Protein AF-A0A0L7K3R0-F1 (afdb_monomer_lite)

Foldseek 3Di:
DDDDDDDPPPDDDDDQDPDDPPPDPPCVCCVPPVVVVVVVVVVCVVDPPDDDPPDDDPPPPPDPPNDDDDPDDDDHDDDPVVDDPCVCCPPNVVVVVVVVCVVCCVVPVVVVVVVVVVVVVVVVVVVVVPDDDPVVCPPVD

Sequence (141 aa):
MGKHFGELAKIRGLITYKLSPHEQRAYAGAISNGLPNIFRRFRESVFRVAPEPLGKSYKMGKHFGELAKIRGLITYKLSPHEQRAYAGAISNGLPNIFRRFRESVFRVAPAFVIGYLVYEGVEREHHRLSRKNPADFENDS

Structure (mmCIF, N/CA/C/O backbone):
data_AF-A0A0L7K3R0-F1
#
_entry.id   AF-A0A0L7K3R0-F1
#
loop_
_atom_site.group_PDB
_atom_site.id
_atom_site.type_symbol
_atom_site.label_atom_id
_atom_site.label_alt_id
_atom_site.label_comp_id
_atom_site.label_asym_id
_atom_site.label_entity_id
_atom_site.label_seq_id
_atom_site.pdbx_PDB_ins_code
_atom_site.Cartn_x
_atom_site.Cartn_y
_atom_site.Cartn_z
_atom_site.occupancy
_atom_site.B_iso_or_equiv
_atom_site.auth_seq_id
_atom_site.auth_comp_id
_atom_site.auth_asym_id
_atom_site.auth_atom_id
_atom_site.pdbx_PDB_model_num
ATOM 1 N N . MET A 1 1 ? -23.622 1.217 52.273 1.00 32.44 1 MET A N 1
ATOM 2 C CA . MET A 1 1 ? -22.977 2.539 52.095 1.00 32.44 1 MET A CA 1
ATOM 3 C C . MET A 1 1 ? -23.061 2.876 50.613 1.00 32.44 1 MET A C 1
ATOM 5 O O . MET A 1 1 ? -22.397 2.209 49.843 1.00 32.44 1 MET A O 1
ATOM 9 N N . GLY A 1 2 ? -24.083 3.602 50.146 1.00 31.70 2 GLY A N 1
ATOM 10 C CA . GLY A 1 2 ? -24.089 5.072 50.018 1.00 31.70 2 GLY A CA 1
ATOM 11 C C . GLY A 1 2 ? -23.234 5.472 48.799 1.00 31.70 2 GLY A C 1
ATOM 12 O O . GLY A 1 2 ? -22.079 5.091 48.759 1.00 31.70 2 GLY A O 1
ATOM 13 N N . LYS A 1 3 ? -23.672 6.214 47.780 1.00 34.22 3 LYS A N 1
ATOM 14 C CA . LYS A 1 3 ? -24.676 7.279 47.674 1.00 34.22 3 LYS A CA 1
ATOM 15 C C . LYS A 1 3 ? -25.036 7.462 46.184 1.00 34.22 3 LYS A C 1
ATOM 17 O O . LYS A 1 3 ? -24.256 7.098 45.311 1.00 34.22 3 LYS A O 1
ATOM 22 N N . HIS A 1 4 ? -26.203 8.046 45.934 1.00 38.50 4 HIS A N 1
ATOM 23 C CA . HIS A 1 4 ? -26.680 8.553 44.647 1.00 38.50 4 HIS A CA 1
ATOM 24 C C . HIS A 1 4 ? -25.592 9.220 43.780 1.00 38.50 4 HIS A C 1
ATOM 26 O O . HIS A 1 4 ? -24.871 10.091 44.253 1.00 38.50 4 HIS A O 1
ATOM 32 N N . PHE A 1 5 ? -25.556 8.858 42.498 1.00 30.69 5 PHE A N 1
ATOM 33 C CA . PHE A 1 5 ? -24.958 9.594 41.378 1.00 30.69 5 PHE A CA 1
ATOM 34 C C . PHE A 1 5 ? -25.747 9.141 40.149 1.00 30.69 5 PHE A C 1
ATOM 36 O O . PHE A 1 5 ? -25.838 7.947 39.898 1.00 30.69 5 PHE A O 1
ATOM 43 N N . GLY A 1 6 ? -26.392 9.952 39.338 1.00 35.75 6 GLY A N 1
ATOM 44 C CA . GLY A 1 6 ? -26.578 11.385 39.201 1.00 35.75 6 GLY A CA 1
ATOM 45 C C . GLY A 1 6 ? -27.531 11.497 38.001 1.00 35.75 6 GLY A C 1
ATOM 46 O O . GLY A 1 6 ? -27.624 10.566 37.197 1.00 35.75 6 GLY A O 1
ATOM 47 N N . GLU A 1 7 ? -28.320 12.557 37.939 1.00 31.72 7 GLU A N 1
ATOM 48 C CA . GLU A 1 7 ? -29.439 12.727 37.011 1.00 31.72 7 GLU A CA 1
ATOM 49 C C . GLU A 1 7 ? -29.116 12.300 35.569 1.00 31.72 7 GLU A C 1
ATOM 51 O O . GLU A 1 7 ? -28.228 12.833 34.902 1.00 31.72 7 GLU A O 1
ATOM 56 N N . LEU A 1 8 ? -29.859 11.300 35.085 1.00 41.25 8 LEU A N 1
ATOM 57 C CA . LEU A 1 8 ? -29.773 10.802 33.718 1.00 41.25 8 LEU A CA 1
ATOM 58 C C . LEU A 1 8 ? -30.375 11.843 32.769 1.00 41.25 8 LEU A C 1
ATOM 60 O O . LEU A 1 8 ? -31.542 11.755 32.383 1.00 41.25 8 LEU A O 1
ATOM 64 N N . ALA A 1 9 ? -29.565 12.810 32.344 1.00 37.31 9 ALA A N 1
ATOM 65 C CA . ALA A 1 9 ? -29.851 13.577 31.143 1.00 37.31 9 ALA A CA 1
ATOM 66 C C . ALA A 1 9 ? -29.862 12.603 29.953 1.00 37.31 9 ALA A C 1
ATOM 68 O O . ALA A 1 9 ? -28.830 12.218 29.403 1.00 37.31 9 ALA A O 1
ATOM 69 N N . LYS A 1 10 ? -31.062 12.155 29.576 1.00 39.47 10 LYS A N 1
ATOM 70 C CA . LYS A 1 10 ? -31.318 11.325 28.399 1.00 39.47 10 LYS A CA 1
ATOM 71 C C . LYS A 1 10 ? -31.055 12.155 27.144 1.00 39.47 10 LYS A C 1
ATOM 73 O O . LYS A 1 10 ? -31.980 12.651 26.509 1.00 39.47 10 LYS A O 1
ATOM 78 N N . ILE A 1 11 ? -29.790 12.286 26.763 1.00 42.09 11 ILE A N 1
ATOM 79 C CA . ILE A 1 11 ? -29.384 12.903 25.502 1.00 42.09 11 ILE A CA 1
ATOM 80 C C . ILE A 1 11 ? -28.675 11.835 24.668 1.00 42.09 11 ILE A C 1
ATOM 82 O O . ILE A 1 11 ? -27.534 11.464 24.904 1.00 42.09 11 ILE A O 1
ATOM 86 N N . ARG A 1 12 ? -29.426 11.306 23.695 1.00 46.25 12 ARG A N 1
ATOM 87 C CA . ARG A 1 12 ? -28.953 10.591 22.496 1.00 46.25 12 ARG A CA 1
ATOM 88 C C . ARG A 1 12 ? -27.867 9.517 22.707 1.00 46.25 12 ARG A C 1
ATOM 90 O O . ARG A 1 12 ? -26.793 9.577 22.127 1.00 46.25 12 ARG A O 1
ATOM 97 N N . GLY A 1 13 ? -28.239 8.448 23.411 1.00 39.38 13 GLY A N 1
ATOM 98 C CA . GLY A 1 13 ? -28.026 7.067 22.941 1.00 39.38 13 GLY A CA 1
ATOM 99 C C . GLY A 1 13 ? -26.598 6.539 22.752 1.00 39.38 13 GLY A C 1
ATOM 100 O O . GLY A 1 13 ? -26.454 5.508 22.101 1.00 39.38 13 GLY A O 1
ATOM 101 N N . LEU A 1 14 ? -25.567 7.171 23.313 1.00 39.84 14 LEU A N 1
ATOM 102 C CA . LEU A 1 14 ? -24.228 6.587 23.391 1.00 39.84 14 LE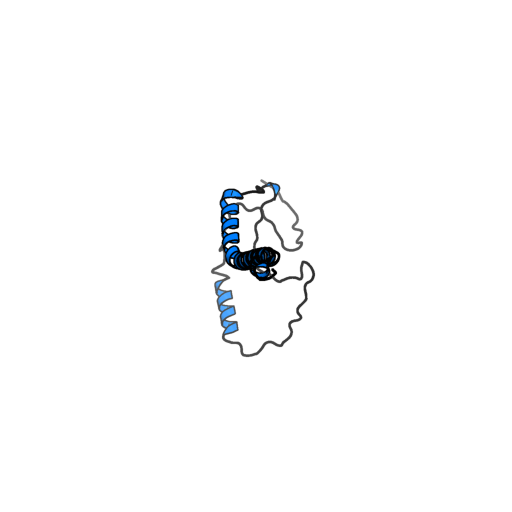U A CA 1
ATOM 103 C C . LEU A 1 14 ? -23.790 6.532 24.854 1.00 39.84 14 LEU A C 1
ATOM 105 O O . LEU A 1 14 ? -23.201 7.474 25.374 1.00 39.84 14 LEU A O 1
ATOM 109 N N . ILE A 1 15 ? -24.106 5.428 25.528 1.00 41.75 15 ILE A N 1
ATOM 110 C CA . ILE A 1 15 ? -23.598 5.184 26.875 1.00 41.75 15 ILE A CA 1
ATOM 111 C C . ILE A 1 15 ? -22.279 4.424 26.738 1.00 41.75 15 ILE A C 1
ATOM 113 O O . ILE A 1 15 ? -22.259 3.207 26.564 1.00 41.75 15 ILE A O 1
ATOM 117 N N . THR A 1 16 ? -21.160 5.147 26.744 1.00 39.81 16 THR A N 1
ATOM 118 C CA . THR A 1 16 ? -19.829 4.544 26.873 1.00 39.81 16 THR A CA 1
ATOM 119 C C . THR A 1 16 ? -19.639 4.101 28.317 1.00 39.81 16 THR A C 1
ATOM 121 O O . THR A 1 16 ? -19.165 4.868 29.151 1.00 39.81 16 THR A O 1
ATOM 124 N N . TYR A 1 17 ? -20.035 2.872 28.632 1.00 44.12 17 TYR A N 1
ATOM 125 C CA . TYR A 1 17 ? -19.675 2.268 29.908 1.00 44.12 17 TYR A CA 1
ATOM 126 C C . TYR A 1 17 ? -18.237 1.730 29.851 1.00 44.12 17 TYR A C 1
ATOM 128 O O . TYR A 1 17 ? -17.863 1.039 28.901 1.00 44.12 17 TYR A O 1
ATOM 136 N N . LYS A 1 18 ? -17.442 1.999 30.893 1.00 45.84 18 LYS A N 1
ATOM 137 C CA . LYS A 1 18 ? -16.254 1.200 31.222 1.00 45.84 18 LYS A CA 1
ATOM 138 C C . LYS A 1 18 ? -16.756 -0.084 31.900 1.00 45.84 18 LYS A C 1
ATOM 140 O O . LYS A 1 18 ? -17.141 -0.019 33.060 1.00 45.84 18 LYS A O 1
ATOM 145 N N . LEU A 1 19 ? -16.811 -1.221 31.199 1.00 50.31 19 LEU A N 1
ATOM 146 C CA . LEU A 1 19 ? -17.083 -2.524 31.833 1.00 50.31 19 LEU A CA 1
ATOM 147 C C . LEU A 1 19 ? -15.818 -3.384 31.883 1.00 50.31 19 LEU A C 1
ATOM 149 O O . LEU A 1 19 ? -15.086 -3.484 30.899 1.00 50.31 19 LEU A O 1
ATOM 153 N N . SER A 1 20 ? -15.611 -4.035 33.029 1.00 49.84 20 SER A N 1
ATOM 154 C CA . SER A 1 20 ? -14.621 -5.096 33.222 1.00 49.84 20 SER A CA 1
ATOM 155 C 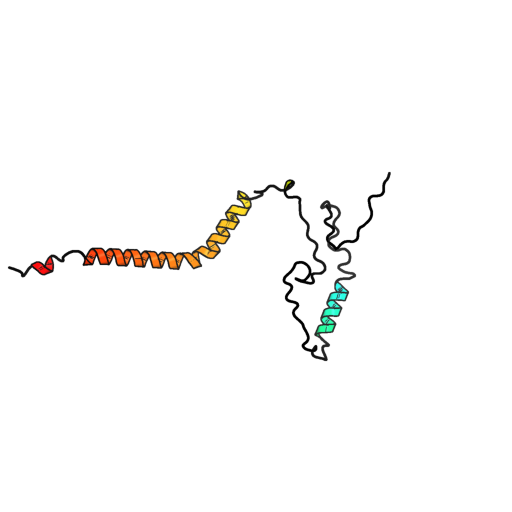C . SER A 1 20 ? -15.018 -6.350 32.417 1.00 49.84 20 SER A C 1
ATOM 157 O O . SER A 1 20 ? -16.211 -6.667 32.346 1.00 49.84 20 SER A O 1
ATOM 159 N N . PRO A 1 21 ? -14.064 -7.095 31.820 1.00 50.00 21 PRO A N 1
ATOM 160 C CA . PRO A 1 21 ? -14.333 -8.318 31.050 1.00 50.00 21 PRO A CA 1
ATOM 161 C C . PRO A 1 21 ? -15.149 -9.398 31.782 1.00 50.00 21 PRO A C 1
ATOM 163 O O . PRO A 1 21 ? -15.750 -10.251 31.135 1.00 50.00 21 PRO A O 1
ATOM 166 N N . HIS A 1 22 ? -15.194 -9.368 33.116 1.00 47.53 22 HIS A N 1
ATOM 167 C CA . HIS A 1 22 ? -15.732 -10.454 33.940 1.00 47.53 22 HIS A CA 1
ATOM 168 C C . HIS A 1 22 ? -17.256 -10.419 34.179 1.00 47.53 22 HIS A C 1
ATOM 170 O O . HIS A 1 22 ? -17.799 -11.385 34.705 1.00 47.53 22 HIS A O 1
ATOM 176 N N . GLU A 1 23 ? -17.971 -9.368 33.762 1.00 45.03 23 GLU A N 1
ATOM 177 C CA . GLU A 1 23 ? -19.427 -9.226 33.998 1.00 45.03 23 GLU A CA 1
ATOM 178 C C . GLU A 1 23 ? -20.299 -9.504 32.751 1.00 45.03 23 GLU A C 1
ATOM 180 O O . GLU A 1 23 ? -21.514 -9.292 32.757 1.00 45.03 23 GLU A O 1
ATOM 185 N N . GLN A 1 24 ? -19.713 -9.980 31.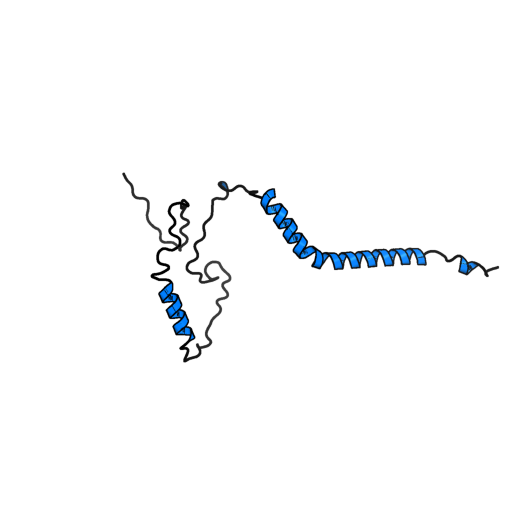649 1.00 54.00 24 GLN A N 1
ATOM 186 C CA . GLN A 1 24 ? -20.394 -10.021 30.350 1.00 54.00 24 GLN A CA 1
ATOM 187 C C . GLN A 1 24 ? -21.156 -11.337 30.109 1.00 54.00 24 GLN A C 1
ATOM 189 O O . GLN A 1 24 ? -20.564 -12.394 29.908 1.00 54.00 24 GLN A O 1
ATOM 194 N N . ARG A 1 25 ? -22.494 -11.273 30.024 1.00 56.84 25 ARG A N 1
ATOM 195 C CA . ARG A 1 25 ? -23.335 -12.339 29.439 1.00 56.84 25 ARG A CA 1
ATOM 196 C C . ARG A 1 25 ? -23.702 -11.973 27.999 1.00 56.84 25 ARG A C 1
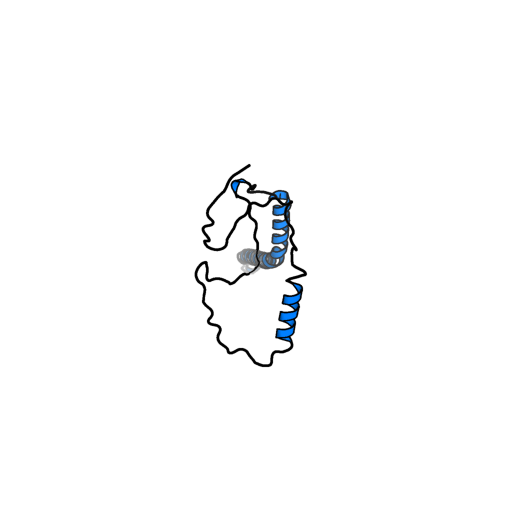ATOM 198 O O . ARG A 1 25 ? -24.769 -11.419 27.751 1.00 56.84 25 ARG A O 1
ATOM 205 N N . ALA A 1 26 ? -22.827 -12.304 27.049 1.00 50.94 26 ALA A N 1
ATOM 206 C CA . ALA A 1 26 ? -22.950 -11.939 25.629 1.00 50.94 26 ALA A CA 1
ATOM 207 C C . ALA A 1 26 ? -24.217 -12.466 24.905 1.00 50.94 26 ALA A C 1
ATOM 209 O O . ALA A 1 26 ? -24.508 -12.032 23.795 1.00 50.94 26 ALA A O 1
ATOM 210 N N . TYR A 1 27 ? -24.993 -13.366 25.527 1.00 51.31 27 TYR A N 1
ATOM 211 C CA . TYR A 1 27 ? -26.130 -14.058 24.898 1.00 51.31 27 TYR A CA 1
ATOM 212 C C . TYR A 1 27 ? -27.432 -14.019 25.714 1.00 51.31 27 TYR A C 1
ATOM 214 O O . TYR A 1 27 ? -28.341 -14.819 25.474 1.00 51.31 27 TYR A O 1
ATOM 222 N N . ALA A 1 28 ? -27.554 -13.109 26.685 1.00 51.47 28 ALA A N 1
ATOM 223 C CA . ALA A 1 28 ? -28.777 -12.988 27.476 1.00 51.47 28 ALA A CA 1
ATOM 224 C C . ALA A 1 28 ? -29.987 -12.672 26.569 1.00 51.47 28 ALA A C 1
ATOM 226 O O . ALA A 1 28 ? -30.068 -11.609 25.960 1.00 51.47 28 ALA A O 1
ATOM 227 N N . GLY A 1 29 ? -30.928 -13.615 26.461 1.00 58.44 29 GLY A N 1
ATOM 228 C CA . GLY A 1 29 ? -32.162 -13.452 25.683 1.00 58.44 29 GLY A CA 1
ATOM 229 C C . GLY A 1 29 ? -32.066 -13.767 24.183 1.00 58.44 29 GLY A C 1
ATOM 230 O O . GLY A 1 29 ? -33.028 -13.519 23.454 1.00 58.44 29 GLY A O 1
ATOM 231 N N . ALA A 1 30 ? -30.957 -14.344 23.702 1.00 61.12 30 ALA A N 1
ATOM 232 C CA . ALA A 1 30 ? -30.827 -14.781 22.305 1.00 61.12 30 ALA A CA 1
ATOM 233 C C . ALA A 1 30 ? -31.860 -15.863 21.929 1.00 61.12 30 ALA A C 1
ATOM 235 O O . ALA A 1 30 ? -32.424 -15.839 20.837 1.00 61.12 30 ALA A O 1
ATOM 236 N N . ILE A 1 31 ? -32.165 -16.767 22.862 1.00 56.44 31 ILE A N 1
ATOM 237 C CA . ILE A 1 31 ? -33.159 -17.832 22.669 1.00 56.44 31 ILE A CA 1
ATOM 238 C C . ILE A 1 31 ? -34.588 -17.282 22.803 1.00 56.44 31 ILE A C 1
ATOM 240 O O . ILE A 1 31 ? -35.442 -17.617 21.988 1.00 56.44 31 ILE A O 1
ATOM 244 N N . SER A 1 32 ? -34.852 -16.392 23.768 1.00 59.31 32 SER A N 1
ATOM 245 C CA . SER A 1 32 ? -36.206 -15.872 24.012 1.00 59.31 32 SER A CA 1
ATOM 246 C C . SER A 1 32 ? -36.669 -14.846 22.975 1.00 59.31 32 SER A C 1
ATOM 248 O O . SER A 1 32 ? -37.833 -14.860 22.593 1.00 59.31 32 SER A O 1
ATOM 250 N N . ASN A 1 33 ? -35.773 -13.981 22.486 1.00 58.91 33 ASN A N 1
ATOM 251 C CA . ASN A 1 33 ? -36.126 -12.896 21.560 1.00 58.91 33 ASN A CA 1
ATOM 252 C C . ASN A 1 33 ? -35.554 -13.080 20.142 1.00 58.91 33 ASN A C 1
ATOM 254 O O . ASN A 1 33 ? -36.094 -12.522 19.185 1.00 58.91 33 ASN A O 1
ATOM 258 N N . GLY A 1 34 ? -34.470 -13.846 19.978 1.00 63.97 34 GLY A N 1
ATOM 259 C CA . GLY A 1 34 ? -33.810 -14.049 18.683 1.00 63.97 34 GLY A CA 1
ATOM 260 C C . GLY A 1 34 ? -34.543 -15.042 17.783 1.00 63.97 34 GLY A C 1
ATOM 261 O O . GLY A 1 34 ? -34.826 -14.719 16.627 1.00 63.97 34 GLY A O 1
ATOM 262 N N . LEU A 1 35 ? -34.921 -16.208 18.322 1.00 64.94 35 LEU A N 1
ATOM 263 C CA . LEU A 1 35 ? -35.647 -17.246 17.577 1.00 64.94 35 LEU A CA 1
ATOM 264 C C . LEU A 1 35 ? -36.988 -16.741 17.005 1.00 64.94 35 LEU A C 1
ATOM 266 O O . LEU A 1 35 ? -37.188 -16.876 15.794 1.00 64.94 35 LEU A O 1
ATOM 270 N N . PRO A 1 36 ? -37.873 -16.069 17.774 1.00 70.38 36 PRO A N 1
ATOM 271 C CA . PRO A 1 36 ? -39.144 -15.574 17.234 1.00 70.38 36 PRO A CA 1
ATOM 272 C C . PRO A 1 36 ? -38.969 -14.566 16.091 1.00 70.38 36 PRO A C 1
ATOM 274 O O . PRO A 1 36 ? -39.765 -14.518 15.153 1.00 70.38 36 PRO A O 1
ATOM 277 N N . ASN A 1 37 ? -37.901 -13.766 16.132 1.00 66.62 37 ASN A N 1
ATOM 278 C CA . ASN A 1 37 ? -37.642 -12.742 15.127 1.00 66.62 37 ASN A CA 1
ATOM 279 C C . ASN A 1 37 ? -37.126 -13.336 13.800 1.00 66.62 37 ASN A C 1
ATOM 281 O O . ASN A 1 37 ? -37.401 -12.775 12.738 1.00 66.62 37 ASN A O 1
ATOM 285 N N . ILE A 1 38 ? -36.418 -14.472 13.853 1.00 71.50 38 ILE A N 1
ATOM 286 C CA . ILE A 1 38 ? -36.004 -15.254 12.674 1.00 71.50 38 ILE A CA 1
ATOM 287 C C . ILE A 1 38 ? -37.232 -15.901 12.021 1.00 71.50 38 ILE A C 1
ATOM 289 O O . ILE A 1 38 ? -37.440 -15.735 10.818 1.00 71.50 38 ILE A O 1
ATOM 293 N N . PHE A 1 39 ? -38.099 -16.541 12.815 1.00 70.81 39 PHE A N 1
ATOM 294 C CA . PHE A 1 39 ? -39.347 -17.134 12.319 1.00 70.81 39 PHE A CA 1
ATOM 295 C C . PHE A 1 39 ? -40.282 -16.096 11.685 1.00 70.81 39 PHE A C 1
ATOM 297 O O . PHE A 1 39 ? -40.843 -16.338 10.615 1.00 70.81 39 PHE A O 1
ATOM 304 N N . ARG A 1 40 ? -40.400 -14.902 12.281 1.00 67.12 40 ARG A N 1
ATOM 305 C CA . ARG A 1 40 ? -41.190 -13.801 11.711 1.00 67.12 40 ARG A CA 1
ATOM 306 C C . ARG A 1 40 ? -40.677 -13.367 10.332 1.00 67.12 40 ARG A C 1
ATOM 308 O O . ARG A 1 40 ? -41.477 -13.198 9.416 1.00 67.12 40 ARG A O 1
ATOM 315 N N . ARG A 1 41 ? -39.357 -13.222 10.168 1.00 67.31 41 ARG A N 1
ATOM 316 C CA . ARG A 1 41 ? -38.727 -12.831 8.890 1.00 67.31 41 ARG A CA 1
ATOM 317 C C . ARG A 1 41 ? -38.896 -13.888 7.799 1.00 67.31 41 ARG A C 1
ATOM 319 O O . ARG A 1 41 ? -39.095 -13.533 6.640 1.00 67.31 41 ARG A O 1
ATOM 326 N N . PHE A 1 42 ? -38.836 -15.167 8.164 1.00 71.62 42 PHE A N 1
ATOM 327 C CA . PHE A 1 42 ? -39.082 -16.267 7.233 1.00 71.62 42 PHE A CA 1
ATOM 328 C C . PHE A 1 42 ? -40.539 -16.270 6.750 1.00 71.62 42 PHE A C 1
ATOM 330 O O . PHE A 1 42 ? -40.787 -16.291 5.545 1.00 71.62 42 PHE A O 1
ATOM 337 N N . ARG A 1 43 ? -41.504 -16.125 7.673 1.00 64.62 43 ARG A N 1
ATOM 338 C CA . ARG A 1 43 ? -42.937 -16.028 7.344 1.00 64.62 43 ARG A CA 1
ATOM 339 C C . ARG A 1 43 ? -43.239 -14.870 6.386 1.00 64.62 43 ARG A C 1
ATOM 341 O O . ARG A 1 43 ? -44.021 -15.033 5.458 1.00 64.62 43 ARG A O 1
ATOM 348 N N . GLU A 1 44 ? -42.597 -13.721 6.585 1.00 59.62 44 GLU A N 1
ATOM 349 C CA . GLU A 1 44 ? -42.736 -12.545 5.713 1.00 59.62 44 GLU A CA 1
ATOM 350 C C . GLU A 1 44 ? -42.135 -12.744 4.307 1.00 59.62 44 GLU A C 1
ATOM 352 O O . GLU A 1 44 ? -42.568 -12.067 3.380 1.00 59.62 44 GLU A O 1
ATOM 357 N N . SER A 1 45 ? -41.172 -13.658 4.116 1.00 61.44 45 SER A N 1
ATOM 358 C CA . SER A 1 45 ? -40.627 -13.984 2.782 1.00 61.44 45 SER A CA 1
ATOM 359 C C . SER A 1 45 ? -41.471 -15.000 2.017 1.00 61.44 45 SER A C 1
ATOM 361 O O . SER A 1 45 ? -41.588 -14.891 0.802 1.00 61.44 45 SER A O 1
ATOM 363 N N . VAL A 1 46 ? -42.058 -15.977 2.713 1.00 65.00 46 VAL A N 1
ATOM 364 C CA . VAL A 1 46 ? -42.804 -17.078 2.077 1.00 65.00 46 VAL A CA 1
ATOM 365 C C . VAL A 1 46 ? -44.221 -16.655 1.656 1.00 65.00 46 VAL A C 1
ATOM 367 O O . VAL A 1 46 ? -44.731 -17.160 0.663 1.00 65.00 46 VAL A O 1
ATOM 370 N N . PHE A 1 47 ? -44.844 -15.692 2.348 1.00 58.31 47 PHE A N 1
ATOM 371 C CA . PHE A 1 47 ? -46.239 -15.277 2.112 1.00 58.31 47 PHE A CA 1
ATOM 372 C C . PHE A 1 47 ? -46.403 -13.858 1.516 1.00 58.31 47 PHE A C 1
ATOM 374 O O . PHE A 1 47 ? -47.333 -13.133 1.873 1.00 58.31 47 PHE A O 1
ATOM 381 N N . ARG A 1 48 ? -45.522 -13.410 0.608 1.00 54.16 48 ARG A N 1
ATOM 382 C CA . ARG A 1 48 ? -45.682 -12.105 -0.076 1.00 54.16 48 ARG A CA 1
ATOM 383 C C . ARG A 1 48 ? -46.748 -12.173 -1.186 1.00 54.16 48 ARG A C 1
ATOM 385 O O . ARG A 1 48 ? -46.448 -12.602 -2.291 1.00 54.16 48 ARG A O 1
ATOM 392 N N . VAL A 1 49 ? -47.969 -11.701 -0.906 1.00 59.00 49 VAL A N 1
ATOM 393 C CA . VAL A 1 49 ? -49.085 -11.590 -1.883 1.00 59.00 49 VAL A CA 1
ATOM 394 C C . VAL A 1 49 ? -49.212 -10.184 -2.514 1.00 59.00 49 VAL A C 1
ATOM 396 O O . VAL A 1 49 ? -50.019 -9.988 -3.413 1.00 59.00 49 VAL A O 1
ATOM 399 N N . ALA A 1 50 ? -48.393 -9.193 -2.138 1.00 52.19 50 ALA A N 1
ATOM 400 C CA . ALA A 1 50 ? -48.415 -7.875 -2.790 1.00 52.19 50 ALA A CA 1
ATOM 401 C C . ALA A 1 50 ? -47.006 -7.267 -2.948 1.00 52.19 50 ALA A C 1
ATOM 403 O O . ALA A 1 50 ? -46.221 -7.315 -1.994 1.00 52.19 50 ALA A O 1
ATOM 404 N N . PRO A 1 51 ? -46.662 -6.683 -4.115 1.00 54.56 51 PRO A N 1
ATOM 405 C CA . PRO A 1 51 ? -45.457 -5.869 -4.255 1.00 54.56 51 PRO A CA 1
ATOM 406 C C . PRO A 1 51 ? -45.595 -4.553 -3.464 1.00 54.56 51 PRO A C 1
ATOM 408 O O . PRO A 1 51 ? -46.637 -3.902 -3.492 1.00 54.56 51 PRO A O 1
ATOM 411 N N . GLU A 1 52 ? -44.538 -4.161 -2.743 1.00 61.25 52 GLU A N 1
ATOM 412 C CA . GLU A 1 52 ? -44.474 -2.881 -2.016 1.00 61.25 52 GLU A CA 1
ATOM 413 C C . GLU A 1 52 ? -44.515 -1.688 -2.997 1.00 61.25 52 GLU A C 1
ATOM 415 O O . GLU A 1 52 ? -43.814 -1.724 -4.013 1.00 61.25 52 GLU A O 1
ATOM 420 N N . PRO 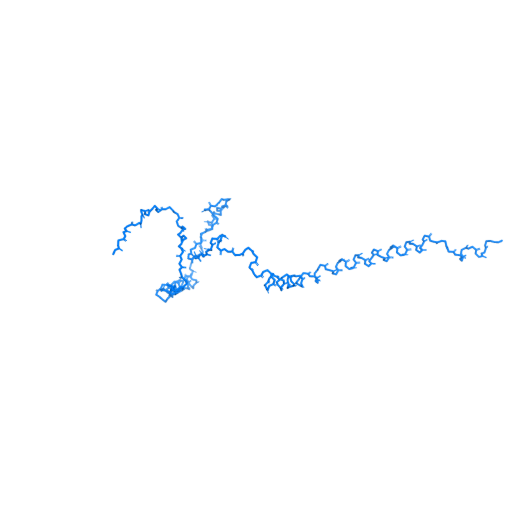A 1 53 ? -45.267 -0.605 -2.710 1.00 49.94 53 PRO A N 1
ATOM 421 C CA . PRO A 1 53 ? -45.269 0.584 -3.552 1.00 49.94 53 PRO A CA 1
ATOM 422 C C . PRO A 1 53 ? -43.897 1.272 -3.543 1.00 49.94 53 PRO A C 1
ATOM 424 O O . PRO A 1 53 ? -43.254 1.450 -2.503 1.00 49.94 53 PRO A O 1
ATOM 427 N N . LEU A 1 54 ? -43.462 1.660 -4.742 1.00 53.69 54 LEU A N 1
ATOM 428 C CA . LEU A 1 54 ? -42.175 2.268 -5.070 1.00 53.69 54 LEU A CA 1
ATOM 429 C C . LEU A 1 54 ? -42.070 3.692 -4.486 1.00 53.69 54 LEU A C 1
ATOM 431 O O . LEU A 1 54 ? -42.247 4.690 -5.174 1.00 53.69 54 LEU A O 1
ATOM 435 N N . GLY A 1 55 ? -41.815 3.794 -3.184 1.00 52.19 55 GLY A N 1
ATOM 436 C CA . GLY A 1 55 ? -41.759 5.067 -2.466 1.00 52.19 55 GLY A CA 1
ATOM 437 C C . GLY A 1 55 ? -40.652 5.091 -1.422 1.00 52.19 55 GLY A C 1
ATOM 438 O O . GLY A 1 55 ? -40.924 5.201 -0.230 1.00 52.19 55 GLY A O 1
ATOM 439 N N . LYS A 1 56 ? -39.385 4.976 -1.836 1.00 51.84 56 LYS A N 1
ATOM 440 C CA . LYS A 1 56 ? -38.244 5.232 -0.941 1.00 51.84 56 LYS A CA 1
ATOM 441 C C . LYS A 1 56 ? -37.519 6.497 -1.373 1.00 51.84 56 LYS A C 1
ATOM 443 O O . LYS A 1 56 ? -36.619 6.457 -2.200 1.00 51.84 56 LYS A O 1
ATOM 448 N N . SER A 1 57 ? -37.904 7.611 -0.750 1.00 53.25 57 SER A N 1
ATOM 449 C CA . SER A 1 57 ? -37.101 8.832 -0.699 1.00 53.25 57 SER A CA 1
ATOM 450 C C . SER A 1 57 ? -35.773 8.511 -0.016 1.00 53.25 57 SER A C 1
ATOM 452 O O . SER A 1 57 ? -35.696 8.410 1.212 1.00 53.25 57 SER A O 1
ATOM 454 N N . TYR A 1 58 ? -34.723 8.343 -0.810 1.00 54.84 58 TYR A N 1
ATOM 455 C CA . TYR A 1 58 ? -33.342 8.298 -0.346 1.00 54.84 58 TYR A CA 1
ATOM 456 C C . TYR A 1 58 ? -33.000 9.675 0.223 1.00 54.84 58 TYR A C 1
ATOM 458 O O . TYR A 1 58 ? -32.601 10.593 -0.489 1.00 54.84 58 TYR A O 1
ATOM 466 N N . LYS A 1 59 ? -33.197 9.846 1.534 1.00 57.16 59 LYS A N 1
ATOM 467 C CA . LYS A 1 59 ? -32.584 10.958 2.254 1.00 57.16 59 LYS A CA 1
ATOM 468 C C . LYS A 1 59 ? -31.077 10.803 2.078 1.00 57.16 59 LYS A C 1
ATOM 470 O O . LYS A 1 59 ? -30.472 9.914 2.670 1.00 57.16 59 LYS A O 1
ATOM 475 N N . MET A 1 60 ? -30.499 11.626 1.209 1.00 62.31 60 MET A N 1
ATOM 476 C CA . MET A 1 60 ? -29.057 11.743 1.028 1.00 62.31 60 MET A CA 1
ATOM 477 C C . MET A 1 60 ? -28.498 12.388 2.297 1.00 62.31 60 MET A C 1
ATOM 479 O O . MET A 1 60 ? -28.326 13.603 2.354 1.00 62.31 60 MET A O 1
ATOM 483 N N . GLY A 1 61 ? -28.311 11.591 3.351 1.00 62.69 61 GLY A N 1
ATOM 484 C CA . GLY A 1 61 ? -27.784 12.052 4.628 1.00 62.69 61 GLY A CA 1
ATOM 485 C C . GLY A 1 61 ? -26.366 12.582 4.439 1.00 62.69 61 GLY A C 1
ATOM 486 O O . GLY A 1 61 ? -25.419 11.806 4.369 1.00 62.69 61 GLY A O 1
ATOM 487 N N . LYS A 1 62 ? -26.220 13.907 4.330 1.00 74.62 62 LYS A N 1
ATOM 488 C CA . LYS A 1 62 ? -24.921 14.595 4.210 1.00 74.62 62 LYS A CA 1
ATOM 489 C C . LYS A 1 62 ? -24.241 14.807 5.568 1.00 74.62 62 LYS A C 1
ATOM 491 O O . LYS A 1 62 ? -23.062 15.141 5.615 1.00 74.62 62 LYS A O 1
ATOM 496 N N . HIS A 1 63 ? -24.975 14.616 6.668 1.00 78.81 63 HIS A N 1
ATOM 497 C CA . HIS A 1 63 ? -24.546 14.974 8.019 1.00 78.81 63 HIS A CA 1
ATOM 498 C C . HIS A 1 63 ? -24.701 13.820 9.015 1.00 78.81 63 HIS A C 1
ATOM 500 O O . HIS A 1 63 ? -25.543 12.927 8.866 1.00 78.81 63 HIS A O 1
ATOM 506 N N . PHE A 1 64 ? -23.885 13.859 10.071 1.00 80.31 64 PHE A N 1
ATOM 507 C CA . PHE A 1 64 ? -23.985 12.929 11.191 1.00 80.31 64 PHE A CA 1
ATOM 508 C C . PHE A 1 64 ? -25.391 12.966 11.808 1.00 80.31 64 PHE A C 1
ATOM 510 O O . PHE A 1 64 ? -25.914 14.029 12.129 1.00 80.31 64 PHE A O 1
ATOM 517 N N . GLY A 1 65 ? -25.996 11.787 11.977 1.00 79.62 65 GLY A N 1
ATOM 518 C CA . GLY A 1 65 ? -27.369 11.621 12.473 1.00 79.62 65 GLY A CA 1
ATOM 519 C C . GLY A 1 65 ? -28.381 11.187 11.408 1.00 79.62 65 GLY A C 1
ATOM 520 O O . GLY A 1 65 ? -29.380 10.567 11.762 1.00 79.62 65 GLY A O 1
ATOM 521 N N . GLU A 1 66 ? -28.094 11.410 10.120 1.00 82.06 66 GLU A N 1
ATOM 522 C CA . GLU A 1 66 ? -28.976 11.024 8.999 1.00 82.06 66 GLU A CA 1
ATOM 523 C C . GLU A 1 66 ? -28.390 9.925 8.095 1.00 82.06 66 GLU A C 1
ATOM 525 O O . GLU A 1 66 ? -28.996 9.552 7.096 1.00 82.06 66 GLU A O 1
ATOM 530 N N . LEU A 1 67 ? -27.218 9.388 8.450 1.00 82.19 67 LEU A N 1
ATOM 531 C CA . LEU A 1 67 ? -26.443 8.461 7.616 1.00 82.19 67 LEU A CA 1
ATOM 532 C C . LEU A 1 67 ? -27.114 7.091 7.460 1.00 82.19 67 LEU A C 1
ATOM 534 O O . LEU A 1 67 ? -27.286 6.586 6.356 1.00 82.19 67 LEU A O 1
ATOM 538 N N . ALA A 1 68 ? -27.454 6.456 8.582 1.00 79.50 68 ALA A N 1
ATOM 539 C CA . ALA A 1 68 ? -27.976 5.098 8.585 1.00 79.50 68 ALA A CA 1
ATOM 540 C C . ALA A 1 68 ? -28.735 4.793 9.875 1.00 79.50 68 ALA A C 1
ATOM 542 O O . ALA A 1 68 ? -28.392 5.266 10.959 1.00 79.50 68 ALA A O 1
ATOM 543 N N . LYS A 1 69 ? -29.746 3.927 9.766 1.00 82.12 69 LYS A N 1
ATOM 544 C CA . LYS A 1 69 ? -30.467 3.383 10.917 1.00 82.12 69 LYS A CA 1
ATOM 545 C C . LYS A 1 69 ? -29.864 2.038 11.320 1.00 82.12 69 LYS A C 1
ATOM 547 O O . LYS A 1 69 ? -30.278 0.998 10.815 1.00 82.12 69 LYS A O 1
ATOM 552 N N . ILE A 1 70 ? -28.906 2.062 12.243 1.00 81.19 70 ILE A N 1
ATOM 553 C CA . ILE A 1 70 ? -28.269 0.860 12.803 1.00 81.19 70 ILE A CA 1
ATOM 554 C C . ILE A 1 70 ? -28.935 0.529 14.146 1.00 81.19 70 ILE A C 1
ATOM 556 O O . ILE A 1 70 ? -29.210 1.420 14.947 1.00 81.19 70 ILE A O 1
ATOM 560 N N . ARG A 1 71 ? -29.240 -0.749 14.393 1.00 85.12 71 ARG A N 1
ATOM 561 C CA . ARG A 1 71 ? -29.826 -1.236 15.653 1.00 85.12 71 ARG A CA 1
ATOM 562 C C . ARG A 1 71 ? -29.009 -2.419 16.163 1.00 85.12 71 ARG A C 1
ATOM 564 O O . ARG A 1 71 ? -28.646 -3.276 15.368 1.00 85.12 71 ARG A O 1
ATOM 571 N N . GLY A 1 72 ? -28.775 -2.479 17.473 1.00 88.50 72 GLY A N 1
ATOM 572 C CA . GLY A 1 72 ? -28.141 -3.633 18.123 1.00 88.50 72 GLY A CA 1
ATOM 573 C C . GLY A 1 72 ? -26.619 -3.736 17.970 1.00 88.50 72 GLY A C 1
ATOM 574 O O . GLY A 1 72 ? -26.078 -4.811 18.193 1.00 88.50 72 GLY A O 1
ATOM 575 N N . LEU A 1 73 ? -25.923 -2.655 17.598 1.00 85.31 73 LEU A N 1
ATOM 576 C CA . LEU A 1 73 ? -24.458 -2.619 17.575 1.00 85.31 73 LEU A CA 1
ATOM 577 C C . LEU A 1 73 ? -23.931 -2.028 18.887 1.00 85.31 73 LEU A C 1
ATOM 579 O O . LEU A 1 73 ? -24.277 -0.899 19.231 1.00 85.31 73 LEU A O 1
ATOM 583 N N . ILE A 1 74 ? -23.076 -2.773 19.585 1.00 89.94 74 ILE A N 1
ATOM 584 C CA . ILE A 1 74 ? -22.381 -2.318 20.794 1.00 89.94 74 ILE A CA 1
ATOM 585 C C . ILE A 1 74 ? -20.883 -2.284 20.479 1.00 89.94 74 ILE A C 1
ATOM 587 O O . ILE A 1 74 ? -20.323 -3.278 20.026 1.00 89.94 74 ILE A O 1
ATOM 591 N N . THR A 1 75 ? -20.234 -1.140 20.697 1.00 88.19 75 THR A N 1
ATOM 592 C CA . THR A 1 75 ? -18.795 -0.947 20.447 1.00 88.19 75 THR A CA 1
ATOM 593 C C . THR A 1 75 ? -18.082 -0.492 21.708 1.00 88.19 75 THR A C 1
ATOM 595 O O . THR A 1 75 ? -18.501 0.480 22.335 1.00 88.19 75 THR A O 1
ATOM 598 N N . TYR A 1 76 ? -16.964 -1.145 22.017 1.00 89.94 76 TYR A N 1
ATOM 599 C CA . TYR A 1 76 ? -16.103 -0.827 23.154 1.00 89.94 76 TYR A CA 1
ATOM 600 C C . TYR A 1 76 ? -14.840 -0.112 22.682 1.00 89.94 76 TYR A C 1
ATOM 602 O O . TYR A 1 76 ? -14.302 -0.427 21.619 1.00 89.94 76 TYR A O 1
ATOM 610 N N . LYS A 1 77 ? -14.369 0.860 23.465 1.00 84.50 77 LYS A N 1
ATOM 611 C CA . LYS A 1 77 ? -13.148 1.624 23.183 1.00 84.50 77 LYS A CA 1
ATOM 612 C C . LYS A 1 77 ? -12.403 1.905 24.485 1.00 84.50 77 LYS A C 1
ATOM 614 O O . LYS A 1 77 ? -13.039 2.160 25.504 1.00 84.50 77 LYS A O 1
ATOM 619 N N . LEU A 1 78 ? -11.074 1.882 24.425 1.00 90.31 78 LEU A N 1
ATOM 620 C CA . LEU A 1 78 ? -10.189 2.279 25.522 1.00 90.31 78 LEU A CA 1
ATOM 621 C C . LEU A 1 78 ? -9.713 3.726 25.309 1.00 90.31 78 LEU A C 1
ATOM 623 O O . LEU A 1 78 ? -9.593 4.156 24.158 1.00 90.31 78 LEU A O 1
ATOM 627 N N . SER A 1 79 ? -9.430 4.474 26.381 1.00 90.62 79 SER A N 1
ATOM 628 C CA . SER A 1 79 ? -8.888 5.834 26.248 1.00 90.62 79 SER A CA 1
ATOM 629 C C . SER A 1 79 ? -7.536 5.809 25.515 1.00 90.62 79 SER A C 1
ATOM 631 O O . SER A 1 79 ? -6.743 4.900 25.766 1.00 90.62 79 SER A O 1
ATOM 633 N N . PRO A 1 80 ? -7.217 6.782 24.640 1.00 85.00 80 PRO A N 1
ATOM 634 C CA . PRO A 1 80 ? -5.920 6.832 23.960 1.00 85.00 80 PRO A CA 1
ATOM 635 C C . PRO A 1 80 ? -4.724 6.843 24.921 1.00 85.00 80 PRO A C 1
ATOM 637 O O . PRO A 1 80 ? -3.702 6.236 24.627 1.00 85.00 80 PRO A O 1
ATOM 640 N N . HIS A 1 81 ? -4.868 7.472 26.090 1.00 90.88 81 HIS A N 1
ATOM 641 C CA . HIS A 1 81 ? -3.821 7.536 27.118 1.00 90.88 81 HIS A CA 1
ATOM 642 C C . HIS A 1 81 ? -3.588 6.202 27.845 1.00 90.88 81 HIS A C 1
ATOM 644 O O . HIS A 1 81 ? -2.562 6.021 28.488 1.00 90.88 81 HIS A O 1
ATOM 650 N N . GLU A 1 82 ? -4.537 5.271 27.742 1.00 86.81 82 GLU A N 1
ATOM 651 C CA . GLU A 1 82 ? -4.447 3.921 28.308 1.00 86.81 82 GLU A CA 1
ATOM 652 C C . GLU A 1 82 ? -3.930 2.906 27.260 1.00 86.81 82 GLU A C 1
ATOM 654 O O . GLU A 1 82 ? -3.664 1.750 27.586 1.00 86.81 82 GLU A O 1
ATOM 659 N N . GLN A 1 83 ? -3.771 3.319 25.994 1.00 91.88 83 GLN A N 1
ATOM 660 C CA . GLN A 1 83 ? -3.279 2.484 24.897 1.00 91.88 83 GLN A CA 1
ATOM 661 C C . GLN A 1 83 ? -1.795 2.743 24.610 1.00 91.88 83 GLN A C 1
ATOM 663 O O . GLN A 1 83 ? -1.284 3.850 24.756 1.00 91.88 83 GLN A O 1
ATOM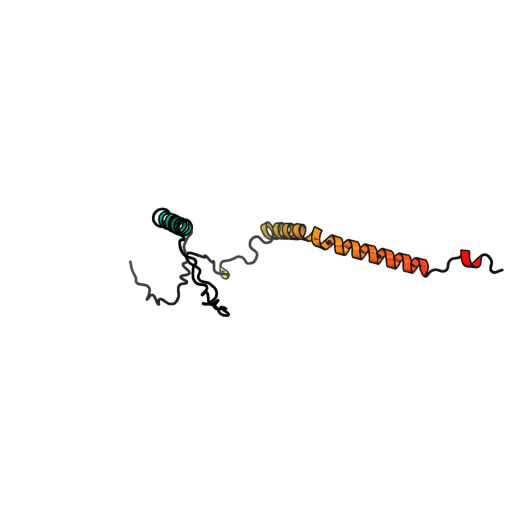 668 N N . ARG A 1 84 ? -1.094 1.715 24.121 1.00 89.75 84 ARG A N 1
ATOM 669 C CA . ARG A 1 84 ? 0.256 1.874 23.562 1.00 89.75 84 ARG A CA 1
ATOM 670 C C . ARG A 1 84 ? 0.137 2.212 22.076 1.00 89.75 84 ARG A C 1
ATOM 672 O O . ARG A 1 84 ? -0.387 1.400 21.319 1.00 89.75 84 ARG A O 1
ATOM 679 N N . ALA A 1 85 ? 0.675 3.356 21.654 1.00 89.62 85 ALA A N 1
ATOM 680 C CA . ALA A 1 85 ? 0.563 3.840 20.271 1.00 89.62 85 ALA A CA 1
ATOM 681 C C . ALA A 1 85 ? 1.106 2.854 19.213 1.00 89.62 85 ALA A C 1
ATOM 683 O O . ALA A 1 85 ? 0.546 2.744 18.128 1.00 89.62 85 ALA A O 1
ATOM 684 N N . TYR A 1 86 ? 2.157 2.098 19.548 1.00 88.56 86 TYR A N 1
ATOM 685 C CA . TYR A 1 86 ? 2.816 1.137 18.650 1.00 88.56 86 TYR A CA 1
ATOM 686 C C . TYR A 1 86 ? 2.655 -0.321 19.104 1.00 88.56 86 TYR A C 1
ATOM 688 O O . TYR A 1 86 ? 3.528 -1.160 18.868 1.00 88.56 86 TYR A O 1
ATOM 696 N N . ALA A 1 87 ? 1.556 -0.641 19.794 1.00 88.62 87 ALA A N 1
ATOM 697 C CA . ALA A 1 87 ? 1.276 -2.011 20.215 1.00 88.62 87 ALA A CA 1
ATOM 698 C C . ALA A 1 87 ? 1.337 -2.981 19.020 1.00 88.62 87 ALA A C 1
ATOM 700 O O . ALA A 1 87 ? 0.605 -2.831 18.045 1.00 88.62 87 ALA A O 1
ATOM 701 N N . GLY A 1 88 ? 2.213 -3.987 19.093 1.00 89.19 88 GLY A N 1
ATOM 702 C CA . GLY A 1 88 ? 2.330 -5.016 18.057 1.00 89.19 88 GLY A CA 1
ATOM 703 C C . GLY A 1 88 ? 2.895 -4.537 16.715 1.00 89.19 88 GLY A C 1
ATOM 704 O O . GLY A 1 88 ? 2.728 -5.237 15.720 1.00 89.19 88 GLY A O 1
ATOM 705 N N . ALA A 1 89 ? 3.571 -3.383 16.659 1.00 88.81 89 ALA A N 1
ATOM 706 C CA . ALA A 1 89 ? 4.139 -2.855 15.414 1.00 88.81 89 ALA A CA 1
ATOM 707 C C . ALA A 1 89 ? 5.113 -3.835 14.733 1.00 88.81 89 ALA A C 1
ATOM 709 O O . ALA A 1 89 ? 5.059 -4.022 13.521 1.00 88.81 89 ALA A O 1
ATOM 710 N N . ILE A 1 90 ? 5.961 -4.510 15.511 1.00 89.38 90 ILE A N 1
ATOM 711 C CA . ILE A 1 90 ? 6.908 -5.495 14.973 1.00 89.38 90 ILE A CA 1
ATOM 712 C C . ILE A 1 90 ? 6.221 -6.851 14.785 1.00 89.38 90 ILE A C 1
ATOM 714 O O . ILE A 1 90 ? 6.237 -7.396 13.687 1.00 89.38 90 ILE A O 1
ATOM 718 N N . SER A 1 91 ? 5.579 -7.378 15.833 1.00 90.38 91 SER A N 1
ATOM 719 C CA . SER A 1 91 ? 5.019 -8.736 15.825 1.00 90.38 91 SER A CA 1
ATOM 720 C C . SER A 1 91 ? 3.840 -8.919 14.870 1.00 90.38 91 SER A C 1
ATOM 722 O O . SER A 1 91 ? 3.753 -9.949 14.217 1.00 90.38 91 SER A O 1
ATOM 724 N N . ASN A 1 92 ? 2.949 -7.932 14.761 1.00 92.38 92 ASN A N 1
ATOM 725 C CA . ASN A 1 92 ? 1.780 -7.988 13.880 1.00 92.38 92 ASN A CA 1
ATOM 726 C C . ASN A 1 92 ? 1.926 -7.058 12.671 1.00 92.38 92 ASN A C 1
ATOM 728 O O . ASN A 1 92 ? 1.471 -7.390 11.576 1.00 92.38 92 ASN A O 1
ATOM 732 N N . GLY A 1 93 ? 2.557 -5.895 12.848 1.00 92.62 93 GLY A N 1
ATOM 733 C CA . GLY A 1 93 ? 2.689 -4.899 11.787 1.00 92.62 93 GLY A CA 1
ATOM 734 C C . GLY A 1 93 ? 3.578 -5.374 10.639 1.00 92.62 93 GLY A C 1
ATOM 735 O O . GLY A 1 93 ? 3.111 -5.375 9.500 1.00 92.62 93 GLY A O 1
ATOM 736 N N . LEU A 1 94 ? 4.805 -5.840 10.910 1.00 94.44 94 LEU A N 1
ATOM 737 C CA . LEU A 1 94 ? 5.723 -6.292 9.851 1.00 94.44 94 LEU A CA 1
ATOM 738 C C . LEU A 1 94 ? 5.173 -7.482 9.043 1.00 94.44 94 LEU A C 1
ATOM 740 O O . LEU A 1 94 ? 5.151 -7.379 7.812 1.00 94.44 94 LEU A O 1
ATOM 744 N N . PRO A 1 95 ? 4.645 -8.564 9.658 1.00 95.62 95 PRO A N 1
ATOM 745 C CA . PRO A 1 95 ? 4.040 -9.649 8.884 1.00 95.62 95 PRO A CA 1
ATOM 746 C C . PRO A 1 95 ? 2.850 -9.185 8.041 1.00 95.62 95 PRO A C 1
ATOM 748 O O . PRO A 1 95 ? 2.684 -9.622 6.902 1.00 95.62 95 PRO A O 1
ATOM 751 N N . ASN A 1 96 ? 2.036 -8.259 8.559 1.00 95.50 96 ASN A N 1
ATOM 752 C CA . ASN A 1 96 ? 0.906 -7.722 7.812 1.00 95.50 96 ASN A CA 1
ATOM 753 C C . ASN A 1 96 ? 1.350 -6.820 6.648 1.00 95.50 96 ASN A C 1
ATOM 755 O O . ASN A 1 96 ? 0.739 -6.871 5.583 1.00 95.50 96 ASN A O 1
ATOM 759 N N . ILE A 1 97 ? 2.418 -6.032 6.809 1.00 96.75 97 ILE A N 1
ATOM 760 C CA . ILE A 1 97 ? 3.018 -5.247 5.718 1.00 96.75 97 ILE A CA 1
ATOM 761 C C . ILE A 1 97 ? 3.518 -6.183 4.619 1.00 96.75 97 ILE A C 1
ATOM 763 O O . ILE A 1 97 ? 3.174 -5.987 3.455 1.00 96.75 97 ILE A O 1
ATOM 767 N N . PHE A 1 98 ? 4.257 -7.234 4.980 1.00 97.00 98 PHE A N 1
ATOM 768 C CA . PHE A 1 98 ? 4.756 -8.201 4.006 1.00 97.00 98 PHE A CA 1
ATOM 769 C C . PHE A 1 98 ? 3.618 -8.928 3.278 1.00 97.00 98 PHE A C 1
ATOM 771 O O . PHE A 1 98 ? 3.635 -9.043 2.051 1.00 97.00 98 PHE A O 1
ATOM 778 N N . ARG A 1 99 ? 2.576 -9.348 4.009 1.00 97.00 99 ARG A N 1
ATOM 779 C CA . ARG A 1 99 ? 1.367 -9.934 3.416 1.00 97.00 99 ARG A CA 1
ATOM 780 C C . ARG A 1 99 ? 0.737 -8.989 2.385 1.00 97.00 99 ARG A C 1
ATOM 782 O O . ARG A 1 99 ? 0.456 -9.425 1.272 1.00 97.00 99 ARG A O 1
ATOM 789 N N . ARG A 1 100 ? 0.563 -7.706 2.731 1.00 96.44 100 ARG A N 1
ATOM 790 C CA . ARG A 1 100 ? -0.002 -6.682 1.832 1.00 96.44 100 ARG A CA 1
ATOM 791 C C . ARG A 1 100 ? 0.881 -6.431 0.610 1.00 96.44 100 ARG A C 1
ATOM 793 O O . ARG A 1 100 ? 0.355 -6.335 -0.491 1.00 96.44 100 ARG A O 1
ATOM 800 N N . PHE A 1 101 ? 2.200 -6.363 0.789 1.00 97.94 101 PHE A N 1
ATOM 801 C CA . PHE A 1 101 ? 3.148 -6.201 -0.314 1.00 97.94 101 PHE A CA 1
ATOM 802 C C . PHE A 1 101 ? 3.051 -7.363 -1.309 1.00 97.94 101 PHE A C 1
ATOM 804 O O . PHE A 1 101 ? 2.919 -7.140 -2.511 1.00 97.94 101 PHE A O 1
ATOM 811 N N . ARG A 1 102 ? 3.035 -8.607 -0.812 1.00 96.75 102 ARG A N 1
ATOM 812 C CA . ARG A 1 102 ? 2.919 -9.811 -1.647 1.00 96.75 102 ARG A CA 1
ATOM 813 C C . ARG A 1 102 ? 1.615 -9.847 -2.452 1.00 96.75 102 ARG A C 1
ATOM 815 O O . ARG A 1 102 ? 1.611 -10.322 -3.581 1.00 96.75 102 ARG A O 1
ATOM 822 N N . GLU A 1 103 ? 0.519 -9.337 -1.895 1.00 97.00 103 GLU A N 1
ATOM 823 C CA . GLU A 1 103 ? -0.779 -9.265 -2.583 1.00 97.00 103 GLU A CA 1
ATOM 824 C C . GLU A 1 103 ? -0.793 -8.273 -3.756 1.00 97.00 103 GLU A C 1
ATOM 826 O O . GLU A 1 103 ? -1.575 -8.443 -4.694 1.00 97.00 103 GLU A O 1
ATOM 831 N N . SER A 1 104 ? 0.060 -7.245 -3.725 1.00 96.81 104 SER A N 1
ATOM 832 C CA . SER A 1 104 ? 0.116 -6.207 -4.759 1.00 96.81 104 SER A CA 1
ATOM 833 C C . SER A 1 104 ? 1.280 -6.358 -5.734 1.00 96.81 104 SER A C 1
ATOM 835 O O . SER A 1 104 ? 1.142 -5.967 -6.893 1.00 96.81 104 SER A O 1
ATOM 837 N N . VAL A 1 105 ? 2.417 -6.911 -5.300 1.00 97.44 105 VAL A N 1
ATOM 838 C CA . VAL A 1 105 ? 3.671 -6.884 -6.071 1.00 97.44 105 VAL A CA 1
ATOM 839 C C . VAL A 1 105 ? 3.510 -7.514 -7.453 1.00 97.44 105 VAL A C 1
ATOM 841 O O . VAL A 1 105 ? 3.913 -6.911 -8.436 1.00 97.44 105 VAL A O 1
ATOM 844 N N . PHE A 1 106 ? 2.812 -8.642 -7.574 1.00 96.19 106 PHE A N 1
ATOM 845 C CA . PHE A 1 106 ? 2.621 -9.311 -8.866 1.00 96.19 106 PHE A CA 1
ATOM 846 C C . PHE A 1 106 ? 1.635 -8.611 -9.804 1.00 96.19 106 PHE A C 1
ATOM 848 O O . PHE A 1 106 ? 1.604 -8.918 -10.988 1.00 96.19 106 PHE A O 1
ATOM 855 N N . ARG A 1 107 ? 0.832 -7.668 -9.303 1.00 96.75 107 ARG A N 1
ATOM 856 C CA . ARG A 1 107 ? -0.043 -6.844 -10.149 1.00 96.75 107 ARG A CA 1
ATOM 857 C C . ARG A 1 107 ? 0.681 -5.607 -10.669 1.00 96.75 107 ARG A C 1
ATOM 859 O O . ARG A 1 107 ? 0.394 -5.152 -11.766 1.00 96.75 107 ARG A O 1
ATOM 866 N N . VAL A 1 108 ? 1.596 -5.063 -9.869 1.00 97.88 108 VAL A N 1
ATOM 867 C CA . VAL A 1 108 ? 2.245 -3.774 -10.132 1.00 97.88 108 VAL A CA 1
ATOM 868 C C . VAL A 1 108 ? 3.626 -3.954 -10.769 1.00 97.88 108 VAL A C 1
ATOM 870 O O . VAL A 1 108 ? 3.931 -3.311 -11.768 1.00 97.88 108 VAL A O 1
ATOM 873 N N . ALA A 1 109 ? 4.454 -4.852 -10.232 1.00 98.12 109 ALA A N 1
ATOM 874 C CA . ALA A 1 109 ? 5.843 -5.023 -10.651 1.00 98.12 109 ALA A CA 1
ATOM 875 C C . ALA A 1 109 ? 6.019 -5.422 -12.128 1.00 98.12 109 ALA A C 1
ATOM 877 O O . ALA A 1 109 ? 6.915 -4.854 -12.750 1.00 98.12 109 ALA A O 1
ATOM 878 N N . PRO A 1 110 ? 5.200 -6.308 -12.741 1.00 97.88 110 PRO A N 1
ATOM 879 C CA . PRO A 1 110 ? 5.414 -6.692 -14.138 1.00 97.88 110 PRO A CA 1
ATOM 880 C C . PRO A 1 110 ? 5.389 -5.511 -15.113 1.00 97.88 110 PRO A C 1
ATOM 882 O O . PRO A 1 110 ? 6.237 -5.441 -15.997 1.00 97.88 110 PRO A O 1
ATOM 885 N N . ALA A 1 111 ? 4.482 -4.548 -14.921 1.00 97.75 111 ALA A N 1
ATOM 886 C CA . ALA A 1 111 ? 4.408 -3.362 -15.776 1.00 97.75 111 ALA A CA 1
ATOM 887 C C . ALA A 1 111 ? 5.680 -2.502 -15.673 1.00 97.75 111 ALA A C 1
ATOM 889 O O . ALA A 1 111 ? 6.208 -2.056 -16.689 1.00 97.75 111 ALA A O 1
ATOM 890 N N . PHE A 1 112 ? 6.207 -2.324 -14.458 1.00 98.25 112 PHE A N 1
ATOM 891 C CA . PHE A 1 112 ? 7.457 -1.592 -14.240 1.00 98.25 112 PHE A CA 1
ATOM 892 C C . PHE A 1 112 ? 8.672 -2.321 -14.813 1.00 98.25 112 PHE A C 1
ATOM 894 O O . PHE A 1 112 ? 9.517 -1.684 -15.433 1.00 98.25 112 PHE A O 1
ATOM 901 N N . VAL A 1 113 ? 8.747 -3.646 -14.650 1.00 98.38 113 VAL A N 1
ATOM 902 C CA . VAL A 1 113 ? 9.836 -4.457 -15.213 1.00 98.38 113 VAL A CA 1
ATOM 903 C C . VAL A 1 113 ? 9.834 -4.366 -16.737 1.00 98.38 113 VAL A C 1
ATOM 905 O O . VAL A 1 113 ? 10.873 -4.098 -17.327 1.00 98.38 113 VAL A O 1
ATOM 908 N N . ILE A 1 114 ? 8.673 -4.518 -17.380 1.00 98.44 114 ILE A N 1
ATOM 909 C CA . ILE A 1 114 ? 8.556 -4.395 -18.840 1.00 98.44 114 ILE A CA 1
ATOM 910 C C . ILE A 1 114 ? 8.969 -2.994 -19.296 1.00 98.44 114 ILE A C 1
ATOM 912 O O . ILE A 1 114 ? 9.765 -2.867 -20.222 1.00 98.44 114 ILE A O 1
ATOM 916 N N . GLY A 1 115 ? 8.471 -1.946 -18.632 1.00 98.31 115 GLY A N 1
ATOM 917 C CA . GLY A 1 115 ? 8.833 -0.567 -18.961 1.00 98.31 115 GLY A CA 1
ATOM 918 C C . GLY A 1 115 ? 10.339 -0.315 -18.858 1.00 98.31 115 GLY A C 1
ATOM 919 O O . GLY A 1 115 ? 10.920 0.299 -19.750 1.00 98.31 115 GLY A O 1
ATOM 920 N N . TYR A 1 116 ? 10.982 -0.848 -17.817 1.00 98.38 116 TYR A N 1
ATOM 921 C CA . TYR A 1 116 ? 12.429 -0.746 -17.641 1.00 98.38 116 TYR A CA 1
ATOM 922 C C . TYR A 1 116 ? 13.209 -1.475 -18.744 1.00 98.38 116 TYR A C 1
ATOM 924 O O . TYR A 1 116 ? 14.135 -0.904 -19.314 1.00 98.38 116 TYR A O 1
ATOM 932 N N . LEU A 1 117 ? 12.802 -2.698 -19.097 1.00 98.44 117 LEU A N 1
ATOM 933 C CA . LEU A 1 117 ? 13.450 -3.470 -20.162 1.00 98.44 117 LEU A CA 1
ATOM 934 C C . LEU A 1 117 ? 13.328 -2.789 -21.533 1.00 98.44 117 LEU A C 1
ATOM 936 O O . LEU A 1 117 ? 14.282 -2.795 -22.309 1.00 98.44 117 LEU A O 1
ATOM 940 N N . VAL A 1 118 ? 12.174 -2.183 -21.833 1.00 98.44 118 VAL A N 1
ATOM 941 C CA . VAL A 1 118 ? 11.983 -1.403 -23.067 1.00 98.44 118 VAL A CA 1
ATOM 942 C C . VAL A 1 118 ? 12.899 -0.183 -23.074 1.00 98.44 118 VAL A C 1
ATOM 944 O O . VAL A 1 118 ? 13.569 0.056 -24.075 1.00 98.44 118 VAL A O 1
ATOM 947 N N . TYR A 1 119 ? 12.958 0.560 -21.968 1.00 98.25 119 TYR A N 1
ATOM 948 C CA . TYR A 1 119 ? 13.835 1.723 -21.840 1.00 98.25 119 TYR A CA 1
ATOM 949 C C . TYR A 1 119 ? 15.305 1.358 -22.087 1.00 98.25 119 TYR A C 1
ATOM 951 O O . TYR A 1 119 ? 15.954 1.959 -22.939 1.00 98.25 119 TYR A O 1
ATOM 959 N N . GLU A 1 120 ? 15.810 0.328 -21.403 1.00 98.06 120 GLU A N 1
ATOM 960 C CA . GLU A 1 120 ? 17.195 -0.126 -21.558 1.00 98.06 120 GLU A CA 1
ATOM 961 C C . GLU A 1 120 ? 17.484 -0.602 -22.990 1.00 98.06 120 GLU A C 1
ATOM 963 O O . GLU A 1 120 ? 18.522 -0.269 -23.566 1.00 98.06 120 GLU A O 1
ATOM 968 N N . GLY A 1 121 ? 16.554 -1.351 -23.591 1.00 97.75 121 GLY A N 1
ATOM 969 C CA . GLY A 1 121 ? 16.684 -1.832 -24.964 1.00 97.75 121 GLY A CA 1
ATOM 970 C C . GLY A 1 121 ? 16.765 -0.698 -25.985 1.00 97.75 121 GLY A C 1
ATOM 971 O O . GLY A 1 121 ? 17.641 -0.717 -26.850 1.00 97.75 121 GLY A O 1
ATOM 972 N N . VAL A 1 122 ? 15.889 0.303 -25.868 1.00 98.00 122 VAL A N 1
ATOM 973 C CA . VAL A 1 122 ? 15.862 1.466 -26.767 1.00 98.00 122 VAL A CA 1
ATOM 974 C C . VAL A 1 122 ? 17.132 2.296 -26.627 1.00 98.00 122 VAL A C 1
ATOM 976 O O . VAL A 1 122 ? 17.744 2.629 -27.640 1.00 98.00 122 VAL A O 1
ATOM 979 N N . GLU A 1 123 ? 17.568 2.579 -25.401 1.00 97.75 123 GLU A N 1
ATOM 980 C CA . GLU A 1 123 ? 18.770 3.384 -25.165 1.00 97.75 123 GLU A CA 1
ATOM 981 C C . GLU A 1 123 ? 20.023 2.686 -25.717 1.00 97.75 123 GLU A C 1
ATOM 983 O O . GLU A 1 123 ? 20.861 3.297 -26.385 1.00 97.75 123 GLU A O 1
ATOM 988 N N . ARG A 1 124 ? 20.123 1.364 -25.524 1.00 97.00 124 ARG A N 1
ATOM 989 C CA . ARG A 1 124 ? 21.235 0.564 -26.050 1.00 97.00 124 ARG A CA 1
ATOM 990 C C . ARG A 1 124 ? 21.280 0.565 -27.577 1.00 97.00 124 ARG A C 1
ATOM 992 O O . ARG A 1 124 ? 22.357 0.738 -28.149 1.00 97.00 124 ARG A O 1
ATOM 999 N N . GLU A 1 125 ? 20.139 0.385 -28.240 1.00 96.00 125 GLU A N 1
ATOM 1000 C CA . GLU A 1 125 ? 20.075 0.431 -29.705 1.00 96.00 125 GLU A CA 1
ATOM 1001 C C . GLU A 1 125 ? 20.330 1.841 -30.244 1.00 96.00 125 GLU A C 1
ATOM 1003 O O . GLU A 1 125 ? 21.060 1.994 -31.222 1.00 96.00 125 GLU A O 1
ATOM 1008 N N . HIS A 1 126 ? 19.818 2.880 -29.581 1.00 96.38 126 HIS A N 1
ATOM 1009 C CA . HIS A 1 126 ? 20.088 4.269 -29.945 1.00 96.38 126 HIS A CA 1
ATOM 1010 C C . HIS A 1 126 ? 21.588 4.583 -29.892 1.00 96.38 126 HIS A C 1
ATOM 1012 O O . HIS A 1 126 ? 22.151 5.118 -30.852 1.00 96.38 126 HIS A O 1
ATOM 1018 N N . HIS A 1 127 ? 22.271 4.172 -28.822 1.00 95.94 127 HIS A N 1
ATOM 1019 C CA . HIS A 1 127 ? 23.722 4.301 -28.718 1.00 95.94 127 HIS A CA 1
ATOM 1020 C C . HIS A 1 127 ? 24.478 3.498 -29.780 1.00 95.94 127 HIS A C 1
ATOM 1022 O O . HIS A 1 127 ? 25.513 3.964 -30.258 1.00 95.94 127 HIS A O 1
ATOM 1028 N N . ARG A 1 128 ? 23.997 2.306 -30.156 1.00 94.81 128 ARG A N 1
ATOM 1029 C CA . ARG A 1 128 ? 24.615 1.486 -31.209 1.00 94.81 128 ARG A CA 1
ATOM 1030 C C . ARG A 1 128 ? 24.491 2.150 -32.580 1.00 94.81 128 ARG A C 1
ATOM 1032 O O . ARG A 1 128 ? 25.488 2.240 -33.287 1.00 94.81 128 ARG A O 1
ATOM 1039 N N . LEU A 1 129 ? 23.297 2.627 -32.927 1.00 93.88 129 LEU A N 1
ATOM 1040 C CA . LEU A 1 129 ? 22.996 3.268 -34.212 1.00 93.88 129 LEU A CA 1
ATOM 1041 C C . LEU A 1 129 ? 23.618 4.662 -34.349 1.00 93.88 129 LEU A C 1
ATOM 1043 O O . LEU A 1 129 ? 23.880 5.109 -35.458 1.00 93.88 129 LEU A O 1
ATOM 1047 N N . SER A 1 130 ? 23.889 5.339 -33.232 1.00 93.75 130 SER A N 1
ATOM 1048 C CA . SER A 1 130 ? 24.573 6.639 -33.240 1.00 93.75 130 SER A CA 1
ATOM 1049 C C . SER A 1 130 ? 26.074 6.526 -33.542 1.00 93.75 130 SER A C 1
ATOM 1051 O O . SER A 1 130 ? 26.736 7.539 -33.769 1.00 93.75 130 SER A O 1
ATOM 1053 N N . ARG A 1 131 ? 26.645 5.312 -33.527 1.00 91.81 131 ARG A N 1
ATOM 1054 C CA . ARG A 1 131 ? 28.045 5.075 -33.902 1.00 91.81 131 ARG A CA 1
ATOM 1055 C C . ARG A 1 131 ? 28.157 4.892 -35.413 1.00 91.81 131 ARG A C 1
ATOM 1057 O O . ARG A 1 131 ? 27.314 4.258 -36.034 1.00 91.81 131 ARG A O 1
ATOM 1064 N N . LYS A 1 132 ? 29.242 5.410 -35.990 1.00 89.69 132 LYS A N 1
ATOM 1065 C CA . LYS A 1 132 ? 29.575 5.201 -37.406 1.00 89.69 132 LYS A CA 1
ATOM 1066 C C . LYS A 1 132 ? 29.878 3.722 -37.661 1.00 89.69 132 LYS A C 1
ATOM 1068 O O . LYS A 1 132 ? 30.577 3.101 -36.858 1.00 89.69 132 LYS A O 1
ATOM 1073 N N . ASN A 1 133 ? 29.388 3.183 -38.773 1.00 89.69 133 ASN A N 1
ATOM 1074 C CA . ASN A 1 133 ? 29.695 1.825 -39.203 1.00 89.69 133 ASN A CA 1
ATOM 1075 C C . ASN A 1 133 ? 30.991 1.826 -40.038 1.00 89.69 133 ASN A C 1
ATOM 1077 O O . ASN A 1 133 ? 31.025 2.491 -41.069 1.00 89.69 133 ASN A O 1
ATOM 1081 N N . PRO A 1 134 ? 32.061 1.119 -39.630 1.00 87.38 134 PRO A N 1
ATOM 1082 C CA . PRO A 1 134 ? 33.317 1.097 -40.382 1.00 87.38 134 PRO A CA 1
ATOM 1083 C C . PRO A 1 134 ? 33.175 0.490 -41.788 1.00 87.38 134 PRO A C 1
ATOM 1085 O O . PRO A 1 134 ? 33.886 0.922 -42.688 1.00 87.38 134 PRO A O 1
ATOM 1088 N N . ALA A 1 135 ? 32.229 -0.435 -41.991 1.00 88.31 135 ALA A N 1
ATOM 1089 C CA . ALA A 1 135 ? 32.005 -1.083 -43.286 1.00 88.31 135 ALA A CA 1
ATOM 1090 C C . ALA A 1 135 ? 31.514 -0.117 -44.383 1.00 88.31 135 ALA A C 1
ATOM 1092 O O . ALA A 1 135 ? 31.680 -0.389 -45.569 1.00 88.31 135 ALA A O 1
ATOM 1093 N N . ASP A 1 136 ? 30.948 1.033 -44.003 1.00 85.31 136 ASP A N 1
ATOM 1094 C CA . ASP A 1 136 ? 30.455 2.029 -44.961 1.00 85.31 136 ASP A CA 1
ATOM 1095 C C . ASP A 1 136 ? 31.605 2.812 -45.633 1.00 85.31 136 ASP A C 1
ATOM 1097 O O . ASP A 1 136 ? 31.377 3.493 -46.628 1.00 85.31 136 ASP A O 1
ATOM 1101 N N . PHE A 1 137 ? 32.838 2.706 -45.118 1.00 85.94 137 PHE A N 1
ATOM 1102 C CA . PHE A 1 137 ? 34.017 3.436 -45.608 1.00 85.94 137 PHE A CA 1
ATOM 1103 C C . PHE A 1 137 ? 35.035 2.541 -46.339 1.00 85.94 137 PHE A C 1
ATOM 1105 O O . PHE A 1 137 ? 36.116 3.005 -46.685 1.00 85.94 137 PHE A O 1
ATOM 1112 N N . GLU A 1 138 ? 34.726 1.259 -46.568 1.00 84.00 138 GLU A N 1
ATOM 1113 C CA . GLU A 1 138 ? 35.669 0.293 -47.164 1.00 84.00 138 GLU A CA 1
ATOM 1114 C C . GLU A 1 138 ? 35.892 0.489 -48.676 1.00 84.00 138 GLU A C 1
ATOM 1116 O O . GLU A 1 138 ? 36.940 0.104 -49.185 1.00 84.00 138 GLU A O 1
ATOM 1121 N N . ASN A 1 139 ? 34.937 1.096 -49.392 1.00 83.00 139 ASN A N 1
ATOM 1122 C CA . ASN A 1 139 ? 34.984 1.289 -50.853 1.00 83.00 139 ASN A CA 1
ATOM 1123 C C . ASN A 1 139 ? 35.127 2.764 -51.274 1.00 83.00 139 ASN A C 1
ATOM 1125 O O . ASN A 1 139 ? 34.923 3.089 -52.442 1.00 83.00 139 ASN A O 1
ATOM 1129 N N . ASP A 1 140 ? 35.428 3.653 -50.326 1.00 74.00 140 ASP A N 1
ATOM 1130 C CA . ASP A 1 140 ? 35.643 5.082 -50.566 1.00 74.00 140 ASP A CA 1
ATOM 1131 C C . ASP A 1 140 ? 37.165 5.309 -50.663 1.00 74.00 140 ASP A C 1
ATOM 1133 O O . ASP A 1 140 ? 37.841 5.623 -49.682 1.00 74.00 140 ASP A O 1
ATOM 1137 N N . SER A 1 141 ? 37.750 4.962 -51.815 1.00 63.00 141 SER A N 1
ATOM 1138 C CA . SER A 1 141 ? 39.191 5.057 -52.123 1.00 63.00 141 SER A CA 1
ATOM 1139 C C . SER A 1 141 ? 39.417 5.480 -53.566 1.00 63.00 141 SER A C 1
ATOM 1141 O O . SER A 1 141 ? 38.676 4.980 -54.442 1.00 63.00 141 SER A O 1
#

InterPro domains:
  IPR004205 Cytochrome b-c1 complex subunit 8 [PF02939] (4-52)
  IPR004205 Cytochrome b-c1 complex subunit 8 [PF02939] (63-138)
  IPR004205 Cytochrome b-c1 complex subunit 8 [PTHR12119] (57-140)
  IPR036642 Cytochrome b-c1 complex subunit 8 superfamily [G3DSA:1.20.5.210] (2-58)
  IPR036642 Cytochrome b-c1 complex subunit 8 superfamily [G3DSA:1.20.5.210] (61-141)
  IPR036642 Cytochrome b-c1 complex subunit 8 superfamily [SSF81508] (3-52)
  IPR036642 Cytochrome b-c1 complex subunit 8 superfamily [SSF81508] (55-140)

Secondary structure (DSSP, 8-state):
-----------SS-------GGG--TTTTIIIIIHHHHHHHHHHHHT--SPPPS--------STTSS----S-------GGGS-TTTTIIIIIHHHHHHHHHHHHHHHHHHHHHHHHHHHHHHHHHHHHTSPPGGGGTT--

Radius of gyration: 34.27 Å; chains: 1; bounding box: 88×33×104 Å

pLDDT: mean 74.29, std 21.13, range [30.69, 98.44]

Organism: Operophtera brumata (NCBI:txid104452)